Protein AF-A0A357IG93-F1 (afdb_monomer)

Structure (mmCIF, N/CA/C/O backbone):
data_AF-A0A357IG93-F1
#
_entry.id   AF-A0A357IG93-F1
#
loop_
_atom_site.group_PDB
_atom_site.id
_atom_site.type_symbol
_atom_site.label_atom_id
_atom_site.label_alt_id
_atom_site.label_comp_id
_atom_site.label_asym_id
_atom_site.label_entity_id
_atom_site.label_seq_id
_atom_site.pdbx_PDB_ins_code
_atom_site.Cartn_x
_atom_site.Cartn_y
_atom_site.Cartn_z
_atom_site.occupancy
_atom_site.B_iso_or_equiv
_atom_site.auth_seq_id
_atom_site.auth_comp_id
_atom_site.auth_asym_id
_atom_site.auth_atom_id
_atom_site.pdbx_PDB_model_num
ATOM 1 N N . SER A 1 1 ? -13.675 12.360 22.486 1.00 68.50 1 SER A N 1
ATOM 2 C CA . SER A 1 1 ? -12.934 11.932 21.284 1.00 68.50 1 SER A CA 1
ATOM 3 C C . SER A 1 1 ? -13.928 11.415 20.255 1.00 68.50 1 SER A C 1
ATOM 5 O O . SER A 1 1 ? -15.018 11.011 20.651 1.00 68.50 1 SER A O 1
ATOM 7 N N . LEU A 1 2 ? -13.562 11.413 18.967 1.00 77.88 2 LEU A N 1
ATOM 8 C 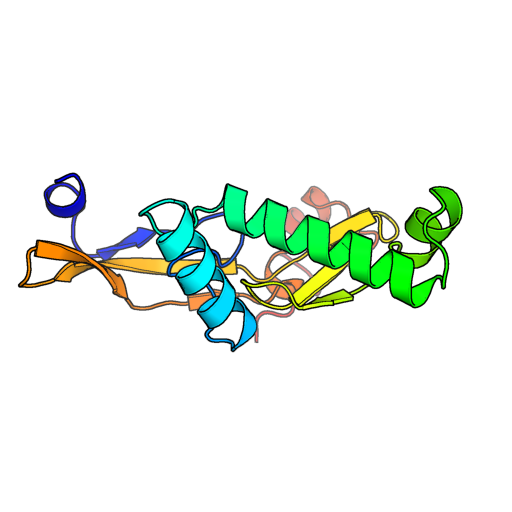CA . LEU A 1 2 ? -14.387 10.833 17.896 1.00 77.88 2 LEU A CA 1
ATOM 9 C C . LEU A 1 2 ? -14.677 9.340 18.136 1.00 77.88 2 LEU A C 1
ATOM 11 O O . LEU A 1 2 ? -15.774 8.883 17.858 1.00 77.88 2 LEU A O 1
ATOM 15 N N . ALA A 1 3 ? -13.739 8.607 18.745 1.00 82.44 3 ALA A N 1
ATOM 16 C CA . ALA A 1 3 ? -13.880 7.177 19.031 1.00 82.44 3 ALA A CA 1
ATOM 17 C C . ALA A 1 3 ? -15.155 6.821 19.821 1.00 82.44 3 ALA A C 1
ATOM 19 O O . ALA A 1 3 ? -15.775 5.806 19.544 1.00 82.44 3 ALA A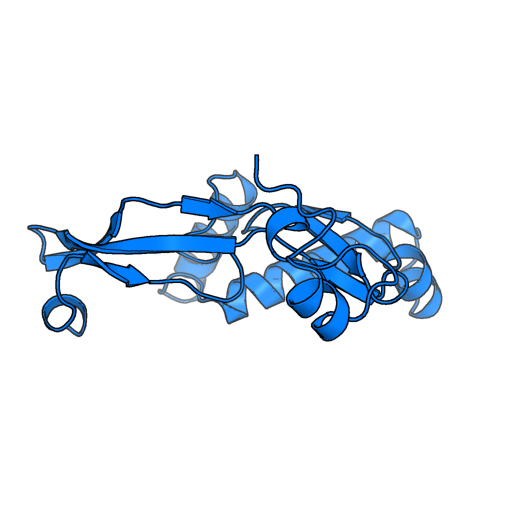 O 1
ATOM 20 N N . ARG A 1 4 ? -15.601 7.672 20.758 1.00 90.00 4 ARG A N 1
ATOM 21 C CA . ARG A 1 4 ? -16.833 7.426 21.540 1.00 90.00 4 ARG A CA 1
ATOM 22 C C . ARG A 1 4 ? -18.128 7.617 20.741 1.00 90.00 4 ARG A C 1
ATOM 24 O O . ARG A 1 4 ? -19.197 7.330 21.262 1.00 90.00 4 ARG A O 1
ATOM 31 N N . GLN A 1 5 ? -18.039 8.152 19.525 1.00 92.75 5 GLN A N 1
ATOM 32 C CA . GLN A 1 5 ? -19.180 8.405 18.641 1.00 92.75 5 GLN A CA 1
ATOM 33 C C . GLN A 1 5 ? -19.312 7.344 17.542 1.00 92.75 5 GLN A C 1
ATOM 35 O O . GLN A 1 5 ? -20.295 7.360 16.809 1.00 92.75 5 GLN A O 1
ATOM 40 N N . ILE A 1 6 ? -18.338 6.436 17.414 1.00 94.31 6 ILE A N 1
ATOM 41 C CA . ILE A 1 6 ? -18.366 5.354 16.428 1.00 94.31 6 ILE A CA 1
ATOM 42 C C . ILE A 1 6 ? -18.954 4.109 17.111 1.00 94.31 6 ILE A C 1
ATOM 44 O O . ILE A 1 6 ? -18.394 3.649 18.107 1.00 94.31 6 ILE A O 1
ATOM 48 N N . PRO A 1 7 ? -20.073 3.549 16.621 1.00 95.88 7 PRO A N 1
ATOM 49 C CA . PRO A 1 7 ? -20.623 2.312 17.166 1.00 95.88 7 PRO A CA 1
ATOM 50 C C . PRO A 1 7 ? -19.669 1.125 16.988 1.00 95.88 7 PRO A C 1
ATOM 52 O O . PRO A 1 7 ? -19.059 0.960 15.926 1.00 95.88 7 PRO A O 1
ATOM 55 N N . ASN A 1 8 ? -19.587 0.258 18.001 1.00 96.69 8 ASN A N 1
ATOM 56 C CA . ASN A 1 8 ? -18.906 -1.032 17.874 1.00 96.69 8 ASN A CA 1
ATOM 57 C C . ASN A 1 8 ? -19.513 -1.842 16.717 1.00 96.69 8 ASN A C 1
ATOM 59 O O . ASN A 1 8 ? -20.728 -1.841 16.528 1.00 96.69 8 ASN A O 1
ATOM 63 N N . GLY A 1 9 ? -18.666 -2.528 15.950 1.00 96.94 9 GLY A N 1
ATOM 64 C CA . GLY A 1 9 ? -19.072 -3.284 14.763 1.00 96.94 9 GLY A CA 1
ATOM 65 C C . GLY A 1 9 ? -19.117 -2.465 13.467 1.00 96.94 9 GLY A C 1
ATOM 66 O O . GLY A 1 9 ? -19.317 -3.044 12.403 1.00 96.94 9 GLY A O 1
ATOM 67 N N . THR A 1 10 ? -18.900 -1.143 13.514 1.00 97.31 10 THR A N 1
ATOM 68 C CA . THR A 1 10 ? -18.820 -0.313 12.296 1.00 97.31 10 THR A CA 1
ATOM 69 C C . THR A 1 10 ? -17.698 -0.815 11.389 1.00 97.31 10 THR A C 1
ATOM 71 O O . THR A 1 10 ? -16.550 -0.867 11.821 1.00 97.31 10 THR A O 1
ATOM 74 N N . VAL A 1 11 ? -18.005 -1.148 10.133 1.00 97.06 11 VAL A N 1
ATOM 75 C CA . VAL A 1 11 ? -16.991 -1.563 9.153 1.00 97.06 11 VAL A CA 1
ATOM 76 C C . VAL A 1 11 ? -16.148 -0.358 8.745 1.00 97.06 11 VAL A C 1
ATOM 78 O O . VAL A 1 11 ? -16.671 0.655 8.281 1.00 97.06 11 VAL A O 1
ATOM 81 N N . ILE A 1 12 ? -14.834 -0.479 8.903 1.00 94.12 12 ILE A N 1
ATOM 82 C CA . ILE A 1 12 ? -13.848 0.533 8.536 1.00 94.12 12 ILE A CA 1
ATOM 83 C C . ILE A 1 12 ? -12.855 -0.090 7.559 1.00 94.12 12 ILE A C 1
ATOM 85 O O . ILE A 1 12 ? -12.280 -1.150 7.802 1.00 94.12 12 ILE A O 1
ATOM 89 N N . GLY A 1 13 ? -12.631 0.614 6.456 1.00 91.81 13 GLY A N 1
ATOM 90 C CA . GLY A 1 13 ? -11.628 0.286 5.455 1.00 91.81 13 GLY A CA 1
ATOM 91 C C . GLY A 1 13 ? -11.209 1.535 4.691 1.00 91.81 13 GLY A C 1
ATOM 92 O O . GLY A 1 13 ? -11.775 2.618 4.868 1.00 91.81 13 GLY A O 1
ATOM 93 N N . ALA A 1 14 ? -10.203 1.385 3.840 1.00 84.88 14 ALA A N 1
ATOM 94 C CA . ALA A 1 14 ? -9.706 2.445 2.975 1.00 84.88 14 ALA A CA 1
ATOM 95 C C . ALA A 1 14 ? -9.146 1.856 1.675 1.00 84.88 14 ALA A C 1
ATOM 97 O O . ALA A 1 14 ? -9.084 0.641 1.482 1.00 84.88 14 ALA A O 1
ATOM 98 N N . ARG A 1 15 ? -8.701 2.733 0.768 1.00 86.06 15 ARG A N 1
ATOM 99 C CA . ARG A 1 15 ? -7.946 2.309 -0.412 1.00 86.06 15 ARG A CA 1
ATOM 100 C C . ARG A 1 15 ? -6.583 1.771 0.035 1.00 86.06 15 ARG A C 1
ATOM 102 O O . ARG A 1 15 ? -5.681 2.561 0.266 1.00 86.06 15 ARG A O 1
ATOM 109 N N . GLY A 1 16 ? -6.445 0.451 0.108 1.00 90.38 16 GLY A N 1
ATOM 110 C CA . GLY A 1 16 ? -5.223 -0.241 0.535 1.00 90.38 16 GLY A CA 1
ATOM 111 C C . GLY A 1 16 ? -5.147 -0.515 2.047 1.00 90.38 16 GLY A C 1
ATOM 112 O O . GLY A 1 16 ? -5.964 0.003 2.812 1.00 90.38 16 GLY A O 1
ATOM 113 N N . PRO A 1 17 ? -4.181 -1.327 2.509 1.00 94.50 17 PRO A N 1
ATOM 114 C CA . PRO A 1 17 ? -4.106 -1.829 3.871 1.00 94.50 17 PRO A CA 1
ATOM 115 C C . PRO A 1 17 ? -3.131 -0.941 4.645 1.00 94.50 17 PRO A C 1
ATOM 117 O O . PRO A 1 17 ? -1.984 -1.300 4.861 1.00 94.50 17 PRO A O 1
ATOM 120 N N . HIS A 1 18 ? -3.530 0.284 4.968 1.00 95.75 18 HIS A N 1
ATOM 121 C CA . HIS A 1 18 ? -2.624 1.280 5.552 1.00 95.75 18 HIS A CA 1
ATOM 122 C C . HIS A 1 18 ? -2.944 1.550 7.023 1.00 95.75 18 HIS A C 1
ATOM 124 O O . HIS A 1 18 ? -4.032 1.241 7.507 1.00 95.75 18 HIS A O 1
ATOM 130 N N . GLY A 1 19 ? -2.008 2.177 7.736 1.00 94.06 19 GLY A N 1
ATOM 131 C CA . GLY A 1 19 ? -2.211 2.516 9.144 1.00 94.06 19 GLY A CA 1
ATOM 132 C C . GLY A 1 19 ? -2.387 1.258 9.985 1.00 94.06 19 GLY A C 1
ATOM 133 O O . GLY A 1 19 ? -1.542 0.370 9.948 1.00 94.06 19 GLY A O 1
ATOM 134 N N . ASP A 1 20 ? -3.478 1.183 10.739 1.00 92.25 20 ASP A N 1
ATOM 135 C CA . ASP A 1 20 ? -3.778 0.036 11.608 1.00 92.25 20 ASP A CA 1
ATOM 136 C C . ASP A 1 20 ? -4.231 -1.210 10.830 1.00 92.25 20 ASP A C 1
ATOM 138 O O . ASP A 1 20 ? -4.298 -2.301 11.384 1.00 92.25 20 ASP A O 1
ATOM 142 N N . LEU A 1 21 ? -4.491 -1.067 9.526 1.00 95.38 21 LEU A N 1
ATOM 143 C CA . LEU A 1 21 ? -4.740 -2.182 8.615 1.00 95.38 21 LEU A CA 1
ATOM 144 C C . LEU A 1 21 ? -3.460 -2.683 7.928 1.00 95.38 21 LEU A C 1
ATOM 146 O O . LEU A 1 21 ? -3.512 -3.694 7.222 1.00 95.38 21 LEU A O 1
ATOM 150 N N . ALA A 1 22 ? -2.317 -2.015 8.110 1.00 95.50 22 ALA A N 1
ATOM 151 C CA . ALA A 1 22 ? -1.059 -2.455 7.516 1.00 95.50 22 ALA A CA 1
ATOM 152 C C . ALA A 1 22 ? -0.617 -3.814 8.070 1.00 95.50 22 ALA A C 1
ATOM 154 O O . ALA A 1 22 ? -0.789 -4.070 9.262 1.00 95.50 22 ALA A O 1
ATOM 155 N N . PRO A 1 23 ? -0.097 -4.721 7.222 1.00 93.38 23 PRO A N 1
ATOM 156 C CA . PRO A 1 23 ? 0.486 -5.962 7.709 1.00 93.38 23 PRO A CA 1
ATOM 157 C C . PRO A 1 23 ? 1.702 -5.665 8.595 1.00 93.38 23 PRO A C 1
ATOM 159 O O . PRO A 1 23 ? 2.421 -4.679 8.403 1.00 93.38 23 PRO A O 1
ATOM 162 N N . GLU A 1 24 ? 1.938 -6.536 9.569 1.00 93.50 24 GLU A N 1
ATOM 163 C CA . GLU A 1 24 ? 3.139 -6.477 10.396 1.00 93.50 24 GLU A CA 1
ATOM 164 C C . GLU A 1 24 ? 4.376 -6.758 9.541 1.00 93.50 24 GLU A C 1
ATOM 166 O O . GLU A 1 24 ? 4.455 -7.765 8.837 1.00 93.50 24 GLU A O 1
ATOM 171 N N . SER A 1 25 ? 5.357 -5.860 9.593 1.00 96.81 25 SER A N 1
ATOM 172 C CA . SER A 1 25 ? 6.644 -6.039 8.925 1.00 96.81 25 SER A CA 1
ATOM 173 C C . SER A 1 25 ? 7.712 -5.172 9.584 1.00 96.81 25 SER A C 1
ATOM 175 O O . SER A 1 25 ? 7.412 -4.159 10.220 1.00 96.81 25 SER A O 1
ATOM 177 N N . ALA A 1 26 ? 8.986 -5.534 9.411 1.00 97.75 26 ALA A N 1
ATOM 178 C CA . ALA A 1 26 ? 10.093 -4.717 9.908 1.00 97.75 26 ALA A CA 1
ATOM 179 C C . ALA A 1 26 ? 10.063 -3.293 9.319 1.00 97.75 26 ALA A C 1
ATOM 181 O O . ALA A 1 26 ? 10.329 -2.323 10.030 1.00 97.75 26 ALA A O 1
ATOM 182 N N . LEU A 1 27 ? 9.679 -3.163 8.043 1.00 97.44 27 LEU A N 1
ATOM 183 C CA . LEU A 1 27 ? 9.564 -1.877 7.359 1.00 97.44 27 LEU A CA 1
ATOM 184 C C . LEU A 1 27 ? 8.405 -1.035 7.908 1.00 97.44 27 LEU A C 1
ATOM 186 O O . LEU A 1 27 ? 8.584 0.162 8.128 1.00 97.44 27 LEU A O 1
ATOM 190 N N . ASN A 1 28 ? 7.249 -1.645 8.183 1.00 98.00 28 ASN A N 1
ATOM 191 C CA . ASN A 1 28 ? 6.114 -0.959 8.804 1.00 98.00 28 ASN A CA 1
ATOM 192 C C . ASN A 1 28 ? 6.461 -0.484 10.223 1.00 98.00 28 ASN A C 1
ATOM 194 O O . ASN A 1 28 ? 6.273 0.685 10.561 1.00 98.00 28 ASN A O 1
ATOM 198 N N . ASN A 1 29 ? 7.058 -1.367 11.028 1.00 98.06 29 ASN A N 1
ATOM 199 C CA . ASN A 1 29 ? 7.463 -1.067 12.401 1.00 98.06 29 ASN A CA 1
ATOM 200 C C . ASN A 1 29 ? 8.481 0.074 12.465 1.00 98.06 29 ASN A C 1
ATOM 202 O O . ASN A 1 29 ? 8.337 0.999 13.270 1.00 98.06 29 ASN A O 1
ATOM 206 N N . TRP A 1 30 ? 9.475 0.060 11.574 1.00 98.12 30 TRP A N 1
ATOM 207 C CA . TRP A 1 30 ? 10.398 1.179 11.420 1.00 98.12 30 TRP A CA 1
ATOM 208 C C . TRP A 1 30 ? 9.674 2.457 10.987 1.00 98.12 30 TRP A C 1
ATOM 210 O O . TRP A 1 30 ? 9.875 3.502 11.606 1.00 98.12 30 TRP A O 1
ATOM 220 N N . PHE A 1 31 ? 8.818 2.385 9.963 1.00 98.31 31 PHE A N 1
ATOM 221 C CA . PHE A 1 31 ? 8.152 3.557 9.399 1.00 98.31 31 PHE A CA 1
ATOM 222 C C . PHE A 1 31 ? 7.251 4.245 10.425 1.00 98.31 31 PHE A C 1
ATOM 224 O O . PHE A 1 31 ? 7.370 5.454 10.618 1.00 98.31 31 PHE A O 1
ATOM 231 N N . ARG A 1 32 ? 6.409 3.485 11.137 1.00 98.25 32 ARG A N 1
ATOM 232 C CA . ARG A 1 32 ? 5.534 4.009 12.196 1.00 98.25 32 ARG A CA 1
ATOM 233 C C . ARG A 1 32 ? 6.341 4.695 13.292 1.00 98.25 32 ARG A C 1
ATOM 235 O O . ARG A 1 32 ? 6.070 5.853 13.598 1.00 98.25 32 ARG A O 1
ATOM 242 N N . LYS A 1 33 ? 7.377 4.024 13.813 1.00 98.38 33 LYS A N 1
ATOM 243 C CA . LYS A 1 33 ? 8.240 4.566 14.872 1.00 98.38 33 LYS A CA 1
ATOM 244 C C . LYS A 1 33 ? 8.979 5.829 14.426 1.00 98.38 33 LYS A C 1
ATOM 246 O O . LYS A 1 33 ? 9.014 6.811 15.162 1.00 98.38 33 LYS A O 1
ATOM 251 N N . ALA A 1 34 ? 9.579 5.814 13.237 1.00 98.25 34 ALA A N 1
ATOM 252 C CA . ALA A 1 34 ? 10.330 6.950 12.709 1.00 98.25 34 ALA A CA 1
ATOM 253 C C . ALA A 1 34 ? 9.419 8.151 12.419 1.00 98.25 34 ALA A C 1
ATOM 255 O O . ALA A 1 34 ? 9.785 9.292 12.705 1.00 98.25 34 ALA A O 1
ATOM 256 N N . TYR A 1 35 ? 8.228 7.894 11.876 1.00 98.50 35 TYR A N 1
ATOM 257 C CA . TYR A 1 35 ? 7.241 8.926 11.592 1.00 98.50 35 TYR A CA 1
ATOM 258 C C . TYR A 1 35 ? 6.718 9.556 12.890 1.00 98.50 35 TYR A C 1
ATOM 260 O O . TYR A 1 35 ? 6.740 10.777 13.022 1.00 98.50 35 TYR A O 1
ATOM 268 N N . GLU A 1 36 ? 6.337 8.748 13.880 1.00 98.31 36 GLU A N 1
ATOM 269 C CA . GLU A 1 36 ? 5.859 9.245 15.174 1.00 98.31 36 GLU A CA 1
ATOM 270 C C . GLU A 1 36 ? 6.936 10.028 15.930 1.00 98.31 36 GLU A C 1
ATOM 272 O O . GLU A 1 36 ? 6.668 11.132 16.398 1.00 98.31 36 GLU A O 1
ATOM 277 N N . ALA A 1 37 ? 8.177 9.535 15.968 1.00 98.56 37 ALA A N 1
ATOM 278 C CA . ALA A 1 37 ? 9.284 10.255 16.599 1.00 98.56 37 ALA A CA 1
ATOM 279 C C . ALA A 1 37 ? 9.535 11.635 15.966 1.00 98.56 37 ALA A C 1
ATOM 281 O O . ALA A 1 37 ? 9.952 12.566 16.652 1.00 98.56 37 ALA A O 1
ATOM 282 N N . ARG A 1 38 ? 9.286 11.777 14.658 1.00 98.25 38 ARG A N 1
ATOM 283 C CA . ARG A 1 38 ? 9.496 13.030 13.924 1.00 98.25 38 ARG A CA 1
ATOM 284 C C . ARG A 1 38 ? 8.304 13.983 13.991 1.00 98.25 38 ARG A C 1
ATOM 286 O O . ARG A 1 38 ? 8.508 15.193 14.018 1.00 98.25 38 ARG A O 1
ATOM 293 N N . PHE A 1 39 ? 7.084 13.456 13.944 1.00 98.06 39 PHE A N 1
ATOM 294 C CA . PHE A 1 39 ? 5.867 14.245 13.727 1.00 98.06 39 PHE A CA 1
ATOM 295 C C . PHE A 1 39 ? 4.878 14.197 14.900 1.00 98.06 39 PHE A C 1
ATOM 297 O O . PHE A 1 39 ? 3.832 14.840 14.833 1.00 98.06 39 PHE A O 1
ATOM 304 N N . GLY A 1 40 ? 5.170 13.435 15.957 1.00 97.94 40 GLY A N 1
ATOM 305 C CA . GLY A 1 40 ? 4.334 13.311 17.156 1.00 97.94 40 GLY A CA 1
ATOM 306 C C . GLY A 1 40 ? 2.990 12.609 16.934 1.00 97.94 40 GLY A C 1
ATOM 307 O O . GLY A 1 40 ? 2.117 12.676 17.794 1.00 97.94 40 GLY A O 1
ATOM 308 N N . THR A 1 41 ? 2.789 11.982 15.773 1.00 96.31 41 THR A N 1
ATOM 309 C CA . THR A 1 41 ? 1.553 11.283 15.393 1.00 96.31 41 THR A CA 1
ATOM 310 C C . THR A 1 41 ? 1.878 10.063 14.541 1.00 96.31 41 THR A C 1
ATOM 312 O O . THR A 1 41 ? 2.924 10.017 13.898 1.00 96.31 41 THR A O 1
ATOM 315 N N . LEU A 1 42 ? 0.980 9.079 14.500 1.00 95.81 42 LEU A N 1
ATOM 316 C CA . LEU A 1 42 ? 1.120 7.927 13.609 1.00 95.81 42 LEU A CA 1
ATOM 317 C C . LEU A 1 42 ? 0.916 8.325 12.133 1.00 95.81 42 LEU A C 1
ATOM 319 O O . LEU A 1 42 ? 0.144 9.244 11.839 1.00 95.81 42 LEU A O 1
ATOM 323 N N . PRO A 1 43 ? 1.570 7.632 11.181 1.00 96.75 43 PRO A N 1
ATOM 324 C CA . PRO A 1 43 ? 1.394 7.909 9.761 1.00 96.75 43 PRO A CA 1
ATOM 325 C C . PRO A 1 43 ? -0.043 7.630 9.310 1.00 96.75 43 PRO A C 1
ATOM 327 O O . PRO A 1 43 ? -0.643 6.614 9.658 1.00 96.75 43 PRO A O 1
ATOM 330 N N . THR A 1 44 ? -0.576 8.522 8.478 1.00 93.81 44 THR A N 1
ATOM 331 C CA . THR A 1 44 ? -1.911 8.391 7.878 1.00 93.81 44 THR A CA 1
ATOM 332 C C . THR A 1 44 ? -1.823 7.772 6.483 1.00 93.81 44 THR A C 1
ATOM 334 O O . THR A 1 44 ? -0.731 7.614 5.935 1.00 93.81 44 THR A O 1
ATOM 337 N N . TYR A 1 45 ? -2.968 7.443 5.876 1.00 93.75 45 TYR A N 1
ATOM 338 C CA . TYR A 1 45 ? -3.043 6.891 4.516 1.00 93.75 45 TYR A CA 1
ATOM 339 C C . TYR A 1 45 ? -2.124 7.606 3.494 1.00 93.75 45 TYR A C 1
ATOM 341 O O . TYR A 1 45 ? -1.304 6.927 2.869 1.00 93.75 45 TYR A O 1
ATOM 349 N N . PRO A 1 46 ? -2.155 8.950 3.350 1.00 95.56 46 PRO A N 1
ATOM 350 C CA . PRO A 1 46 ? -1.257 9.651 2.429 1.00 95.56 46 PRO A CA 1
ATOM 351 C C . PRO A 1 46 ? 0.230 9.453 2.746 1.00 95.56 46 PRO A C 1
ATOM 353 O O . PRO A 1 46 ? 1.039 9.327 1.827 1.00 95.56 46 PRO A O 1
ATOM 356 N N . SER A 1 47 ? 0.600 9.374 4.027 1.00 97.31 47 SER A N 1
ATOM 357 C CA . SER A 1 47 ? 1.985 9.150 4.451 1.00 97.31 47 SER A CA 1
ATOM 358 C C . SER A 1 47 ? 2.498 7.779 3.998 1.00 97.31 47 SER A C 1
ATOM 360 O O . SER A 1 47 ? 3.613 7.695 3.485 1.00 97.31 47 SER A O 1
ATOM 362 N N . TYR A 1 48 ? 1.681 6.722 4.106 1.00 97.56 48 TYR A N 1
ATOM 363 C CA . TYR A 1 48 ? 2.024 5.399 3.559 1.00 97.56 48 TYR A CA 1
ATOM 364 C C . TYR A 1 48 ? 2.180 5.441 2.035 1.00 97.56 48 TYR A C 1
ATOM 366 O O . TYR A 1 48 ? 3.172 4.934 1.509 1.00 97.56 48 TYR A O 1
ATOM 374 N N . LYS A 1 49 ? 1.253 6.101 1.322 1.00 96.25 49 LYS A N 1
ATOM 375 C CA . LYS A 1 49 ? 1.322 6.237 -0.143 1.00 96.25 49 LYS A CA 1
ATOM 376 C C . LYS A 1 49 ? 2.582 6.968 -0.605 1.00 96.25 49 LYS A C 1
ATOM 378 O O . LYS A 1 49 ? 3.187 6.561 -1.593 1.00 96.25 49 LYS A O 1
ATOM 383 N N . MET A 1 50 ? 3.001 8.012 0.104 1.00 97.62 50 MET A N 1
ATOM 384 C CA . MET A 1 50 ? 4.243 8.712 -0.221 1.00 97.62 50 MET A CA 1
ATOM 385 C C . MET A 1 50 ? 5.475 7.863 0.087 1.00 97.62 50 MET A C 1
ATOM 387 O O . MET A 1 50 ? 6.378 7.790 -0.743 1.00 97.62 50 MET A O 1
ATOM 391 N N . ALA A 1 51 ? 5.499 7.176 1.231 1.00 97.69 51 ALA A N 1
ATOM 392 C CA . ALA A 1 51 ? 6.602 6.288 1.584 1.00 97.69 51 ALA A CA 1
ATOM 393 C C . ALA A 1 51 ? 6.782 5.169 0.546 1.00 97.69 51 ALA A C 1
ATOM 395 O O . ALA A 1 51 ? 7.885 4.981 0.037 1.00 97.69 51 ALA A O 1
ATOM 396 N N . GLN A 1 52 ? 5.703 4.480 0.156 1.00 97.25 52 GLN A N 1
ATOM 397 C CA . GLN A 1 52 ? 5.794 3.430 -0.862 1.00 97.25 52 GLN A CA 1
ATOM 398 C C . GLN A 1 52 ? 6.156 3.985 -2.250 1.00 97.25 52 GLN A C 1
ATOM 400 O O . GLN A 1 52 ? 6.855 3.306 -2.992 1.00 97.25 52 GLN A O 1
ATOM 405 N N . ALA A 1 53 ? 5.729 5.203 -2.610 1.00 97.62 53 ALA A N 1
ATOM 406 C CA . ALA A 1 53 ? 6.099 5.820 -3.886 1.00 97.62 53 ALA A CA 1
ATOM 407 C C . ALA A 1 53 ? 7.598 6.149 -3.952 1.00 97.62 53 ALA A C 1
ATOM 409 O O . ALA A 1 53 ? 8.250 5.850 -4.950 1.00 97.62 53 ALA A O 1
ATOM 410 N N . LEU A 1 54 ? 8.159 6.711 -2.875 1.00 98.25 54 LEU A N 1
ATOM 411 C CA . LEU A 1 54 ? 9.595 6.991 -2.778 1.00 98.25 54 LEU A CA 1
ATOM 412 C C . LEU A 1 54 ? 10.425 5.705 -2.842 1.00 98.25 54 LEU A C 1
ATOM 414 O O . LEU A 1 54 ? 11.430 5.665 -3.552 1.00 98.25 54 LEU A O 1
ATOM 418 N N . LEU A 1 55 ? 9.982 4.650 -2.150 1.00 98.31 55 LEU A N 1
ATOM 419 C CA . LEU A 1 55 ? 10.611 3.332 -2.237 1.00 98.31 55 LEU A CA 1
ATOM 420 C C . LEU A 1 55 ? 10.547 2.776 -3.663 1.00 98.31 55 LEU A C 1
ATOM 422 O O . LEU A 1 55 ? 11.570 2.335 -4.166 1.00 98.31 55 LEU A O 1
ATOM 426 N N . GLY A 1 56 ? 9.411 2.890 -4.354 1.00 98.31 56 GLY A N 1
ATOM 427 C CA . GLY A 1 56 ? 9.277 2.430 -5.739 1.00 98.31 56 GLY A CA 1
ATOM 428 C C . GLY A 1 56 ? 10.227 3.140 -6.706 1.00 98.31 56 GLY A C 1
ATOM 429 O O . GLY A 1 56 ? 10.898 2.488 -7.504 1.00 98.31 56 GLY A O 1
ATOM 430 N N . VAL A 1 57 ? 10.355 4.468 -6.598 1.00 98.19 57 VAL A N 1
ATOM 431 C CA . VAL A 1 57 ? 11.316 5.244 -7.406 1.00 98.19 57 VAL A CA 1
ATOM 432 C C . VAL A 1 57 ? 12.755 4.830 -7.094 1.00 98.19 57 VAL A C 1
ATOM 434 O O . VAL A 1 57 ? 13.551 4.654 -8.017 1.00 98.19 57 VAL A O 1
ATOM 437 N N . LYS A 1 58 ? 13.091 4.627 -5.814 1.00 98.25 58 LYS A N 1
ATOM 438 C CA . L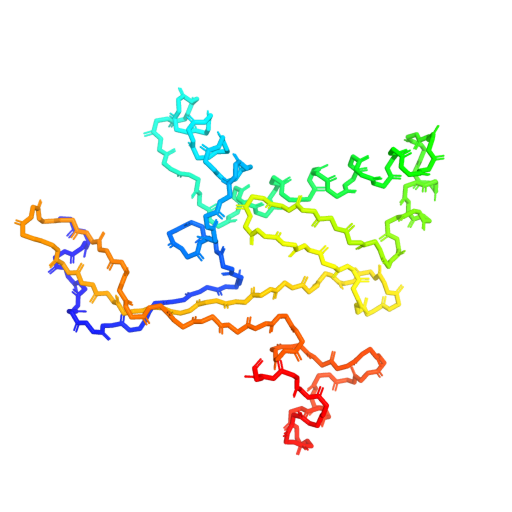YS A 1 58 ? 14.418 4.152 -5.400 1.00 98.25 58 LYS A CA 1
ATOM 439 C C . LYS A 1 58 ? 14.714 2.760 -5.955 1.00 98.25 58 LYS A C 1
ATOM 441 O O . LYS A 1 58 ? 15.767 2.575 -6.554 1.00 98.25 58 LYS A O 1
ATOM 446 N N . THR A 1 59 ? 13.792 1.810 -5.813 1.00 98.56 59 THR A N 1
ATOM 447 C CA . THR A 1 59 ? 13.948 0.445 -6.333 1.00 98.56 59 THR A CA 1
ATOM 448 C C . THR A 1 59 ? 14.093 0.442 -7.855 1.00 98.56 59 THR A C 1
ATOM 450 O O . THR A 1 59 ? 14.914 -0.303 -8.386 1.00 98.56 59 THR A O 1
ATOM 453 N N . ALA A 1 60 ? 13.358 1.301 -8.567 1.00 98.62 60 ALA A N 1
ATOM 454 C CA . ALA A 1 60 ? 13.509 1.459 -10.012 1.00 98.62 60 ALA A CA 1
ATOM 455 C C . ALA A 1 60 ? 14.886 2.026 -10.392 1.00 98.62 60 ALA A C 1
ATOM 457 O O . ALA A 1 60 ? 15.533 1.485 -11.285 1.00 98.62 60 ALA A O 1
ATOM 458 N N . ALA A 1 61 ? 15.361 3.065 -9.699 1.00 98.56 61 ALA A N 1
ATOM 459 C CA . ALA A 1 61 ? 16.688 3.637 -9.931 1.00 98.56 61 ALA A CA 1
ATOM 460 C C . ALA A 1 61 ? 17.814 2.628 -9.640 1.00 98.56 61 ALA A C 1
ATOM 462 O O . ALA A 1 61 ? 18.757 2.515 -10.423 1.00 98.56 61 ALA A O 1
ATOM 463 N N . ASP A 1 62 ? 17.687 1.848 -8.561 1.00 98.50 62 ASP A N 1
ATOM 464 C CA . ASP A 1 62 ? 18.636 0.785 -8.212 1.00 98.50 62 ASP A CA 1
ATOM 465 C C . ASP A 1 62 ? 18.676 -0.300 -9.286 1.00 98.50 62 ASP A C 1
ATOM 467 O O . ASP A 1 62 ? 19.751 -0.687 -9.741 1.00 98.50 62 ASP A O 1
ATOM 471 N N . LYS A 1 63 ? 17.501 -0.753 -9.737 1.00 98.38 63 LYS A N 1
ATOM 472 C CA . LYS A 1 63 ? 17.373 -1.737 -10.816 1.00 98.38 63 LYS A CA 1
ATOM 473 C C . LYS A 1 63 ? 17.954 -1.222 -12.133 1.00 98.38 63 LYS A C 1
ATOM 475 O O . LYS A 1 63 ? 18.536 -1.997 -12.884 1.00 98.38 63 LYS A O 1
ATOM 480 N N . ALA A 1 64 ? 17.783 0.065 -12.421 1.00 98.25 64 ALA A N 1
ATOM 481 C CA . ALA A 1 64 ? 18.309 0.694 -13.624 1.00 98.25 64 ALA A CA 1
ATOM 482 C C . ALA A 1 64 ? 19.825 0.956 -13.566 1.00 98.25 64 ALA A C 1
ATOM 484 O O . ALA A 1 64 ? 20.441 1.171 -14.608 1.00 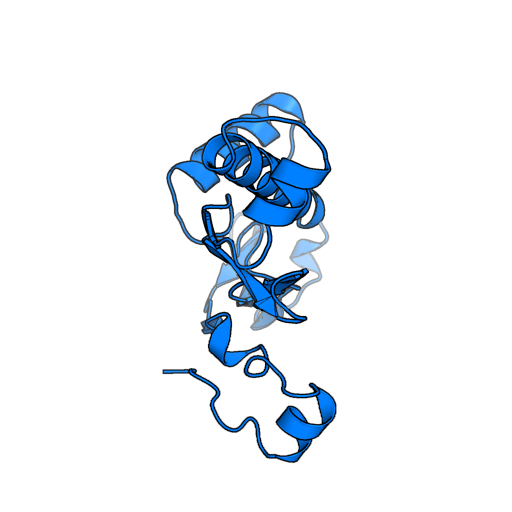98.25 64 ALA A O 1
ATOM 485 N N . GLY A 1 65 ? 20.418 1.006 -12.366 1.00 98.31 65 GLY A N 1
ATOM 486 C CA . GLY A 1 65 ? 21.791 1.476 -12.162 1.00 98.31 65 GLY A CA 1
ATOM 487 C C . GLY A 1 65 ? 21.989 2.961 -12.503 1.00 98.31 65 GLY A C 1
ATOM 488 O O . GLY A 1 65 ? 23.122 3.412 -12.654 1.00 98.31 65 GLY A O 1
ATOM 489 N N . ALA A 1 66 ? 20.899 3.720 -12.654 1.00 97.19 66 ALA A N 1
ATOM 490 C CA . ALA A 1 66 ? 20.904 5.117 -13.068 1.00 97.19 66 ALA A CA 1
ATOM 491 C C . ALA A 1 66 ? 19.673 5.855 -12.527 1.00 97.19 66 ALA A C 1
ATOM 493 O O . ALA A 1 66 ? 18.591 5.287 -12.395 1.00 97.19 66 ALA A O 1
ATOM 494 N N . ALA A 1 67 ? 19.832 7.153 -12.267 1.00 96.81 67 ALA A N 1
ATOM 495 C CA . ALA A 1 67 ? 18.765 8.024 -11.767 1.00 96.81 67 ALA A CA 1
ATOM 496 C C . ALA A 1 67 ? 18.204 8.977 -12.844 1.00 96.81 67 ALA A C 1
ATOM 498 O O . ALA A 1 67 ? 17.616 10.007 -12.518 1.00 96.81 67 ALA A O 1
ATOM 499 N N . THR A 1 68 ? 18.407 8.672 -14.130 1.00 98.19 68 TH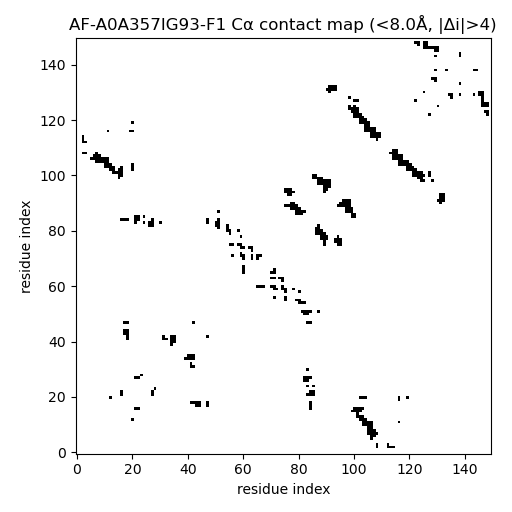R A N 1
ATOM 500 C CA . THR A 1 68 ? 17.800 9.448 -15.220 1.00 98.19 68 THR A CA 1
ATOM 501 C C . THR A 1 68 ? 16.323 9.088 -15.367 1.00 98.19 68 THR A C 1
ATOM 503 O O . THR A 1 68 ? 15.912 7.961 -15.088 1.00 98.19 68 THR A O 1
ATOM 506 N N . GLN A 1 69 ? 15.517 10.048 -15.824 1.00 97.81 69 GLN A N 1
ATOM 507 C CA . GLN A 1 69 ? 14.070 9.872 -15.954 1.00 97.81 69 GLN A CA 1
ATOM 508 C C . GLN A 1 69 ? 13.704 8.647 -16.808 1.00 97.81 69 GLN A C 1
ATOM 510 O O . GLN A 1 69 ? 12.925 7.813 -16.357 1.00 97.81 69 GLN A O 1
ATOM 515 N N . ASP A 1 70 ? 14.297 8.498 -17.994 1.00 98.06 70 ASP A N 1
ATOM 516 C CA . ASP A 1 70 ? 13.984 7.385 -18.902 1.00 98.06 70 ASP A CA 1
ATOM 517 C C . ASP A 1 70 ? 14.378 6.023 -18.320 1.00 98.06 70 ASP A C 1
ATOM 519 O O . ASP A 1 70 ? 13.633 5.050 -18.450 1.00 98.06 70 ASP A O 1
ATOM 523 N N . ALA A 1 71 ? 15.516 5.959 -17.621 1.00 98.25 71 ALA A N 1
ATOM 524 C CA . ALA A 1 71 ? 15.974 4.736 -16.974 1.00 98.25 71 ALA A CA 1
ATOM 525 C C . ALA A 1 71 ? 15.020 4.317 -15.843 1.00 98.25 71 ALA A C 1
ATOM 527 O O . ALA A 1 71 ? 14.635 3.149 -15.756 1.00 98.25 71 ALA A O 1
ATOM 528 N N . ILE A 1 72 ? 14.563 5.279 -15.033 1.00 98.31 72 ILE A N 1
ATOM 529 C CA . ILE A 1 72 ? 13.575 5.043 -13.972 1.00 98.31 72 ILE A CA 1
ATOM 530 C C . ILE A 1 72 ? 12.227 4.620 -14.566 1.00 98.31 72 ILE A C 1
ATOM 532 O O . ILE A 1 72 ? 11.652 3.640 -14.097 1.00 98.31 72 ILE A O 1
ATOM 536 N N . ILE A 1 73 ? 11.724 5.310 -15.597 1.00 97.69 73 ILE A N 1
ATOM 537 C CA . ILE A 1 73 ? 10.452 4.964 -16.259 1.00 97.69 73 ILE A CA 1
ATOM 538 C C . ILE A 1 73 ? 10.503 3.528 -16.784 1.00 97.69 73 ILE A C 1
ATOM 540 O O . ILE A 1 73 ? 9.581 2.748 -16.532 1.00 97.69 73 ILE A O 1
ATOM 544 N N . GLY A 1 74 ? 11.585 3.170 -17.480 1.00 98.25 74 GLY A N 1
ATOM 545 C CA . GLY A 1 74 ? 11.777 1.827 -18.017 1.00 98.25 74 GLY A CA 1
ATOM 546 C C . GLY A 1 74 ? 11.832 0.761 -16.924 1.00 98.25 74 GLY A C 1
ATOM 547 O O . GLY A 1 74 ? 11.182 -0.275 -17.046 1.00 98.25 74 GLY A O 1
ATOM 548 N N . ALA A 1 75 ? 12.559 1.020 -15.834 1.00 98.50 75 ALA A N 1
ATOM 549 C CA . ALA A 1 75 ? 12.720 0.062 -14.743 1.00 98.50 75 ALA A CA 1
ATOM 550 C C . ALA A 1 75 ? 11.479 -0.084 -13.849 1.00 98.50 75 ALA A C 1
ATOM 552 O O . ALA A 1 75 ? 11.256 -1.175 -13.317 1.00 98.50 75 ALA A O 1
ATOM 553 N N . LEU A 1 76 ? 10.690 0.986 -13.687 1.00 98.31 76 LEU A N 1
ATOM 554 C CA . LEU A 1 76 ? 9.467 1.012 -12.879 1.00 98.31 76 LEU A CA 1
ATOM 555 C C . LEU A 1 76 ? 8.304 0.273 -13.555 1.00 98.31 76 LEU A C 1
ATOM 557 O O . LEU A 1 76 ? 7.415 -0.237 -12.871 1.00 98.31 76 LEU A O 1
ATOM 561 N N . LYS A 1 77 ? 8.308 0.190 -14.889 1.00 98.31 77 LYS A N 1
ATOM 562 C CA . LYS A 1 77 ? 7.281 -0.519 -15.651 1.00 98.31 77 LYS A CA 1
ATOM 563 C C . LYS A 1 77 ? 7.236 -1.999 -15.252 1.00 98.31 77 LYS A C 1
ATOM 565 O O . LYS A 1 77 ? 8.207 -2.727 -15.448 1.00 98.31 77 LYS A O 1
ATOM 570 N N . GLY A 1 78 ? 6.107 -2.454 -14.708 1.00 98.12 78 GLY A N 1
ATOM 571 C CA . GLY A 1 78 ? 5.956 -3.848 -14.264 1.00 98.12 78 GLY A CA 1
ATOM 572 C C . GLY A 1 78 ? 6.719 -4.199 -12.981 1.00 98.12 78 GLY A C 1
ATOM 573 O O . GLY A 1 78 ? 6.825 -5.374 -12.644 1.00 98.12 78 GLY A O 1
ATOM 574 N N . LEU A 1 79 ? 7.303 -3.215 -12.290 1.00 98.56 79 LEU A N 1
ATOM 575 C CA . LEU A 1 79 ? 8.088 -3.446 -11.080 1.00 98.56 79 LEU A CA 1
ATOM 576 C C . LEU A 1 79 ? 7.185 -3.786 -9.889 1.00 98.56 79 LEU A C 1
ATOM 578 O O . LEU A 1 79 ? 6.140 -3.158 -9.706 1.00 98.56 79 LEU A O 1
ATOM 582 N N . SER A 1 80 ? 7.651 -4.706 -9.046 1.00 98.56 80 SER A N 1
ATOM 583 C CA . SER A 1 80 ? 7.122 -4.919 -7.697 1.00 98.56 80 SER A CA 1
ATOM 584 C C . SER A 1 80 ? 8.176 -4.557 -6.651 1.00 98.56 80 SER A C 1
ATOM 586 O O . SER A 1 80 ? 9.376 -4.715 -6.897 1.00 98.56 80 SER A O 1
ATOM 588 N N . TRP A 1 81 ? 7.738 -4.049 -5.502 1.00 98.44 81 TRP A N 1
ATOM 589 C CA . TRP A 1 81 ? 8.606 -3.723 -4.369 1.00 98.44 81 TRP A CA 1
ATOM 590 C C . TRP A 1 81 ? 7.847 -3.772 -3.044 1.00 98.44 81 TRP A C 1
ATOM 592 O O . TRP A 1 81 ? 6.631 -3.586 -2.995 1.00 98.44 81 TRP A O 1
ATOM 602 N N . GLU A 1 82 ? 8.591 -3.952 -1.956 1.00 97.62 82 GLU A N 1
ATOM 603 C CA . GLU A 1 82 ? 8.047 -3.905 -0.601 1.00 97.62 82 GLU A CA 1
ATOM 604 C C . GLU A 1 82 ? 7.835 -2.463 -0.127 1.00 97.62 82 GLU A C 1
ATOM 606 O O . GLU A 1 82 ? 8.745 -1.627 -0.157 1.00 97.62 82 GLU A O 1
ATOM 611 N N . GLY A 1 83 ? 6.620 -2.172 0.337 1.00 97.25 83 GLY A N 1
ATOM 612 C CA . GLY A 1 83 ? 6.263 -0.927 1.009 1.00 97.25 83 GLY A CA 1
ATOM 613 C C . GLY A 1 83 ? 5.972 -1.135 2.500 1.00 97.25 83 GLY A C 1
ATOM 614 O O . GLY A 1 83 ? 5.797 -2.261 2.966 1.00 97.25 83 GLY A O 1
ATOM 615 N N . PRO A 1 84 ? 5.842 -0.050 3.286 1.00 97.50 84 PRO A N 1
ATOM 616 C CA . PRO A 1 84 ? 5.469 -0.148 4.700 1.00 97.50 84 PRO A CA 1
ATOM 617 C C . PRO A 1 84 ? 4.061 -0.724 4.924 1.00 97.50 84 PRO A C 1
ATOM 619 O O . PRO A 1 84 ? 3.709 -1.035 6.052 1.00 97.50 84 PRO A O 1
ATOM 622 N N . SER A 1 85 ? 3.253 -0.872 3.874 1.00 96.62 85 SER A N 1
ATOM 623 C CA . SER A 1 85 ? 1.942 -1.526 3.913 1.00 96.62 85 SER A CA 1
ATOM 624 C C . SER A 1 85 ? 1.891 -2.812 3.078 1.00 96.62 85 SER A C 1
ATOM 626 O O . SER A 1 85 ? 0.831 -3.155 2.562 1.00 96.62 85 SER A O 1
ATOM 628 N N . GLY A 1 86 ? 3.026 -3.498 2.921 1.00 96.25 86 GLY A N 1
ATOM 629 C CA . GLY A 1 86 ? 3.163 -4.703 2.097 1.00 96.25 86 GLY A CA 1
ATOM 630 C C . GLY A 1 86 ? 3.555 -4.405 0.650 1.00 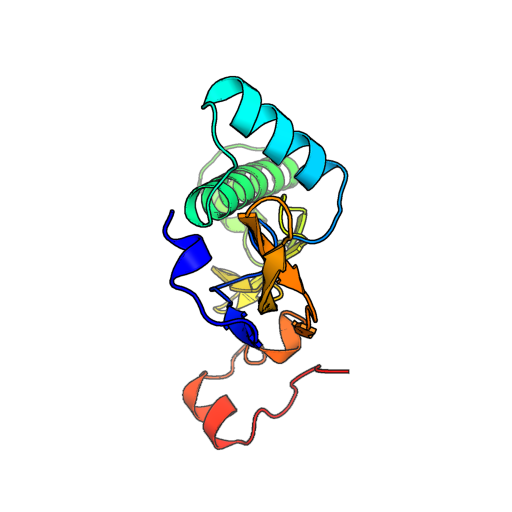96.25 86 GLY A C 1
ATOM 631 O O . GLY A 1 86 ? 3.807 -3.247 0.287 1.00 96.25 86 GLY A O 1
ATOM 632 N N . GLU A 1 87 ? 3.596 -5.457 -0.167 1.00 97.44 87 GLU A N 1
ATOM 633 C CA . GLU A 1 87 ? 4.018 -5.391 -1.566 1.00 97.44 87 GLU A CA 1
ATOM 634 C C . GLU A 1 87 ? 3.149 -4.418 -2.383 1.00 97.44 87 GLU A C 1
ATOM 636 O O . GLU A 1 87 ? 1.936 -4.282 -2.193 1.00 97.44 87 GLU A O 1
ATOM 641 N N . VAL A 1 88 ? 3.795 -3.710 -3.304 1.00 98.06 88 VAL A N 1
ATOM 642 C CA . VAL A 1 88 ? 3.169 -2.915 -4.357 1.00 98.06 88 VAL A CA 1
ATOM 643 C C . VAL A 1 88 ? 3.632 -3.485 -5.688 1.00 98.06 88 VAL A C 1
ATOM 645 O O . VAL A 1 88 ? 4.834 -3.644 -5.885 1.00 98.06 88 VAL A O 1
ATOM 648 N N . SER A 1 89 ? 2.707 -3.732 -6.617 1.00 98.00 89 SER A N 1
ATOM 649 C CA . SER A 1 89 ? 3.045 -4.213 -7.960 1.00 98.00 89 SER A CA 1
ATOM 650 C C . SER A 1 89 ? 2.457 -3.315 -9.038 1.00 98.00 89 SER A C 1
ATOM 652 O O . SER A 1 89 ? 1.253 -3.062 -9.061 1.00 98.00 89 SER A O 1
ATOM 654 N N . MET A 1 90 ? 3.286 -2.833 -9.962 1.00 98.19 90 MET A N 1
ATOM 655 C CA . MET A 1 90 ? 2.852 -2.082 -11.143 1.00 98.19 90 MET A CA 1
ATOM 656 C C . MET A 1 90 ? 2.300 -3.049 -12.191 1.00 98.19 90 MET A C 1
ATOM 658 O O . MET A 1 90 ? 2.924 -3.275 -13.219 1.00 98.19 90 MET A O 1
ATOM 662 N N . ALA A 1 91 ? 1.152 -3.664 -11.918 1.00 96.94 91 ALA A N 1
ATOM 663 C CA . ALA A 1 91 ? 0.625 -4.771 -12.719 1.00 96.94 91 ALA A CA 1
ATOM 664 C C . ALA A 1 91 ? -0.331 -4.334 -13.842 1.00 96.94 91 ALA A C 1
ATOM 666 O O . ALA A 1 91 ? -0.508 -5.048 -14.829 1.00 96.94 91 ALA A O 1
ATOM 667 N N . LEU A 1 92 ? -0.967 -3.166 -13.712 1.00 95.88 92 LEU A N 1
ATOM 668 C CA . LEU A 1 92 ? -2.023 -2.720 -14.626 1.00 95.88 92 LEU A CA 1
ATOM 669 C C . LEU A 1 92 ? -1.567 -1.572 -15.524 1.00 95.88 92 LEU A C 1
ATOM 671 O O . LEU A 1 92 ? -0.493 -0.999 -15.340 1.00 95.88 92 LEU A O 1
ATOM 675 N N . ALA A 1 93 ? -2.393 -1.241 -16.521 1.00 95.12 93 ALA A N 1
ATOM 676 C CA . ALA A 1 93 ? -2.140 -0.164 -17.479 1.00 95.12 93 ALA A CA 1
ATOM 677 C C . ALA A 1 93 ? -0.741 -0.254 -18.123 1.00 95.12 93 ALA A C 1
ATOM 679 O O . ALA A 1 93 ? 0.035 0.696 -18.075 1.00 95.12 93 ALA A O 1
ATOM 680 N N . ASN A 1 94 ? -0.400 -1.421 -18.692 1.00 95.31 94 ASN A N 1
ATOM 681 C CA . ASN A 1 94 ? 0.925 -1.696 -19.271 1.00 95.31 94 ASN A CA 1
ATOM 682 C C . ASN A 1 94 ? 2.065 -1.484 -18.258 1.00 95.31 94 ASN A C 1
ATOM 684 O O . ASN A 1 94 ? 3.126 -0.980 -18.600 1.00 95.31 94 ASN A O 1
ATOM 688 N N . GLY A 1 95 ? 1.830 -1.826 -16.996 1.00 96.50 95 GLY A N 1
ATOM 689 C CA . GLY A 1 95 ? 2.808 -1.676 -15.931 1.00 96.50 95 GLY A CA 1
ATOM 690 C C . GLY A 1 95 ? 2.969 -0.257 -15.387 1.00 96.50 95 GLY A C 1
ATOM 691 O O . GLY A 1 95 ? 4.025 0.062 -14.850 1.00 96.50 95 GLY A O 1
ATOM 692 N N . HIS A 1 96 ? 1.948 0.594 -15.528 1.00 96.19 96 HIS A N 1
ATOM 693 C CA . HIS A 1 96 ? 1.936 1.977 -15.032 1.00 96.19 96 HIS A CA 1
ATOM 694 C C . HIS A 1 96 ? 0.890 2.240 -13.940 1.00 96.19 96 HIS A C 1
ATOM 696 O O . HIS A 1 96 ? 0.823 3.347 -13.408 1.00 96.19 96 HIS A O 1
ATOM 702 N N . GLN A 1 97 ? 0.095 1.236 -13.570 1.00 96.00 97 GLN A N 1
ATOM 703 C CA . GLN A 1 97 ? -0.869 1.325 -12.480 1.00 96.00 97 GLN A CA 1
ATOM 704 C C . GLN A 1 97 ? -0.548 0.278 -11.413 1.00 96.00 97 GLN A C 1
ATOM 706 O O . GLN A 1 97 ? -0.573 -0.927 -11.672 1.00 96.00 97 GLN A O 1
ATOM 711 N N . ALA A 1 98 ? -0.279 0.767 -10.202 1.00 96.62 98 ALA A N 1
ATOM 712 C CA . ALA A 1 98 ? -0.040 -0.066 -9.036 1.00 96.62 98 ALA A CA 1
ATOM 713 C C . ALA A 1 98 ? -1.325 -0.762 -8.567 1.00 96.62 98 ALA A C 1
ATOM 715 O O . ALA A 1 98 ? -2.380 -0.122 -8.462 1.00 96.62 98 ALA A O 1
ATOM 716 N N . ILE A 1 99 ? -1.189 -2.032 -8.207 1.00 96.62 99 ILE A N 1
ATOM 717 C CA . ILE A 1 99 ? -2.130 -2.800 -7.397 1.00 96.62 99 ILE A CA 1
ATOM 718 C C . ILE A 1 99 ? -1.487 -3.098 -6.042 1.00 96.62 99 ILE A C 1
ATOM 720 O O . ILE A 1 99 ? -0.261 -3.109 -5.903 1.00 96.62 99 ILE A O 1
ATOM 724 N N . GLN A 1 100 ? -2.331 -3.283 -5.038 1.00 96.00 100 GLN A N 1
ATOM 725 C CA . GLN A 1 100 ? -1.950 -3.636 -3.677 1.00 96.00 100 GLN A CA 1
ATOM 726 C C . GLN A 1 100 ? -3.155 -4.301 -3.013 1.00 96.00 100 GLN A C 1
ATOM 728 O O . GLN A 1 100 ? -4.295 -4.065 -3.430 1.00 96.00 100 GLN A O 1
ATOM 733 N N . ASP A 1 101 ? -2.892 -5.109 -1.993 1.00 95.75 101 ASP A N 1
ATOM 734 C CA . ASP A 1 101 ? -3.918 -5.683 -1.130 1.00 95.75 101 ASP A CA 1
ATOM 735 C C . ASP A 1 101 ? -4.831 -4.598 -0.543 1.00 95.75 101 ASP A C 1
ATOM 737 O O . ASP A 1 101 ? -4.492 -3.414 -0.488 1.00 95.75 101 ASP A O 1
ATOM 741 N N . THR A 1 102 ? -5.996 -4.995 -0.052 1.00 95.56 102 THR A N 1
ATOM 742 C CA . THR A 1 102 ? -6.843 -4.143 0.788 1.00 95.56 102 THR A CA 1
ATOM 743 C C . THR A 1 102 ? -7.283 -4.910 2.024 1.00 95.56 102 THR A C 1
ATOM 745 O O . THR A 1 102 ? -7.177 -6.134 2.092 1.00 95.56 102 THR A O 1
ATOM 748 N N . ALA A 1 103 ? -7.740 -4.186 3.035 1.00 95.88 103 ALA A N 1
ATOM 749 C CA . ALA A 1 103 ? -8.221 -4.782 4.261 1.00 95.88 103 ALA A CA 1
ATOM 750 C C . ALA A 1 103 ? -9.369 -3.961 4.842 1.00 95.88 103 ALA A C 1
ATOM 752 O O . ALA A 1 103 ? -9.437 -2.741 4.673 1.00 95.88 103 ALA A O 1
ATOM 753 N N . TYR A 1 104 ? -10.249 -4.662 5.540 1.00 96.44 104 TYR A N 1
ATOM 754 C CA . TYR A 1 104 ? -11.382 -4.107 6.263 1.00 96.44 104 TYR A CA 1
ATOM 755 C C . TYR A 1 104 ? -11.392 -4.711 7.657 1.00 96.44 104 TYR A C 1
ATOM 757 O O . TYR A 1 104 ? -11.055 -5.878 7.819 1.00 96.44 104 TYR A O 1
ATOM 765 N N . GLY A 1 105 ? -11.785 -3.932 8.653 1.00 96.31 105 GLY A N 1
ATOM 766 C CA . GLY A 1 105 ? -12.024 -4.418 10.007 1.00 96.31 105 GLY A CA 1
ATOM 767 C C . GLY A 1 105 ? -13.276 -3.784 10.587 1.00 96.31 105 GLY A C 1
ATOM 768 O O . GLY A 1 105 ? -13.877 -2.890 9.986 1.00 96.31 105 GLY A O 1
ATOM 769 N N . THR A 1 106 ? -13.668 -4.228 11.768 1.00 97.44 106 THR A N 1
ATOM 770 C CA . THR A 1 106 ? -14.767 -3.643 12.528 1.00 97.44 106 THR A CA 1
ATOM 771 C C . THR A 1 106 ? -14.217 -2.772 13.651 1.00 97.44 106 THR A C 1
ATOM 773 O O . THR A 1 106 ? -13.205 -3.077 14.283 1.00 97.44 106 THR A O 1
ATOM 776 N N . PHE A 1 107 ? -14.866 -1.640 13.899 1.00 96.75 107 PHE A N 1
ATOM 777 C CA . PHE A 1 107 ? -14.510 -0.760 14.999 1.00 96.75 107 PHE A CA 1
ATOM 778 C C . PHE A 1 107 ? -14.854 -1.403 16.342 1.00 96.75 107 PHE A C 1
ATOM 780 O O . PHE A 1 107 ? -15.958 -1.922 16.531 1.00 96.75 107 PHE A O 1
ATOM 787 N N . LYS A 1 108 ? -13.947 -1.269 17.309 1.00 96.19 108 LYS A N 1
ATOM 788 C CA . LYS A 1 108 ? -14.200 -1.561 18.717 1.00 96.19 108 LYS A CA 1
ATOM 789 C C . LYS A 1 108 ? -13.611 -0.461 19.593 1.00 96.19 108 LYS A C 1
ATOM 791 O O . LYS A 1 108 ? -12.418 -0.170 19.512 1.00 96.19 108 LYS A O 1
ATOM 796 N N . LEU A 1 109 ? -14.438 0.125 20.454 1.00 95.75 109 LEU A N 1
ATOM 797 C CA . LEU A 1 109 ? -13.974 0.962 21.554 1.00 95.75 109 LEU A CA 1
ATOM 798 C C . LEU A 1 109 ? -13.398 0.055 22.648 1.00 95.75 109 LEU A C 1
ATOM 800 O O . LEU A 1 109 ? -14.080 -0.848 23.135 1.00 95.75 109 LEU A O 1
ATOM 804 N N . THR A 1 110 ? -12.143 0.278 23.011 1.00 91.44 110 THR A N 1
ATOM 805 C CA . THR A 1 110 ? -11.461 -0.425 24.099 1.00 91.44 110 THR A CA 1
ATOM 806 C C . THR A 1 110 ? -11.811 0.191 25.454 1.00 91.44 110 THR A C 1
ATOM 808 O O . THR A 1 110 ? -12.241 1.344 25.535 1.00 91.44 110 THR A O 1
ATOM 811 N N . ASP A 1 111 ? -11.591 -0.561 26.535 1.00 90.88 111 ASP A N 1
ATOM 812 C CA . ASP A 1 111 ? -11.913 -0.122 27.903 1.00 90.88 111 ASP A CA 1
ATOM 813 C C . ASP A 1 111 ? -11.118 1.126 28.331 1.00 90.88 111 ASP A C 1
ATOM 815 O O . ASP A 1 111 ? -11.600 1.938 29.119 1.00 90.88 111 ASP A O 1
ATOM 819 N N . ASP A 1 112 ? -9.928 1.344 27.752 1.00 90.25 112 ASP A N 1
ATOM 820 C CA . ASP A 1 112 ? -9.120 2.560 27.937 1.00 90.25 112 ASP A CA 1
ATOM 821 C C . ASP A 1 112 ? -9.605 3.759 27.088 1.00 90.25 112 ASP A C 1
ATOM 823 O O . ASP A 1 112 ? -8.980 4.822 27.066 1.00 90.25 112 ASP A O 1
ATOM 827 N N . GLY A 1 113 ? -10.744 3.614 26.403 1.00 90.38 113 GLY A N 1
ATOM 828 C CA . GLY A 1 113 ? -11.415 4.665 25.643 1.00 90.38 113 GLY A CA 1
ATOM 829 C C . GLY A 1 113 ? -10.797 4.968 24.277 1.00 90.38 113 GLY A C 1
ATOM 830 O O . GLY A 1 113 ? -11.109 6.021 23.700 1.00 90.38 113 GLY A O 1
ATOM 831 N N . LYS A 1 114 ? -9.934 4.086 23.760 1.00 90.31 114 LYS A N 1
ATOM 832 C CA . LYS A 1 114 ? -9.330 4.199 22.426 1.00 90.31 114 LYS A CA 1
ATOM 833 C C . LYS A 1 114 ? -10.132 3.420 21.384 1.00 90.31 114 LYS A C 1
ATOM 835 O O . LYS A 1 114 ? -10.863 2.486 21.685 1.00 90.31 114 LYS A O 1
ATOM 840 N N . GLY A 1 115 ? -10.031 3.853 20.132 1.00 92.00 115 GLY A N 1
ATOM 841 C CA . GLY A 1 115 ? -10.567 3.095 19.006 1.00 92.00 115 GLY A CA 1
ATOM 842 C C . GLY A 1 115 ? -9.573 2.030 18.561 1.00 92.00 115 GLY A C 1
ATOM 843 O O . GLY A 1 115 ? -8.376 2.305 18.511 1.00 92.00 115 GLY A O 1
ATOM 844 N N . SER A 1 116 ? -10.066 0.848 18.216 1.00 92.25 116 SER A N 1
ATOM 845 C CA . SER A 1 116 ? -9.290 -0.232 17.612 1.00 92.25 116 SER A CA 1
ATOM 846 C C . SER A 1 116 ? -10.059 -0.844 16.440 1.00 92.25 116 SER A C 1
ATOM 848 O O . SER A 1 116 ? -11.286 -0.732 16.373 1.00 92.25 116 SER A O 1
ATOM 850 N N . LEU A 1 117 ? -9.333 -1.477 15.519 1.00 94.25 117 LEU A N 1
ATOM 851 C CA . LEU A 1 117 ? -9.903 -2.315 14.470 1.00 94.25 117 LEU A CA 1
ATOM 852 C C . LEU A 1 117 ? -9.711 -3.781 14.850 1.00 94.25 117 LEU A C 1
ATOM 854 O O . LEU A 1 117 ? -8.596 -4.211 15.140 1.00 94.25 117 LEU A O 1
ATOM 858 N N . VAL A 1 118 ? -10.804 -4.534 14.843 1.00 95.12 118 VAL A N 1
ATOM 859 C CA . VAL A 1 118 ? -10.837 -5.981 15.080 1.00 95.12 118 VAL A CA 1
ATOM 860 C C . VAL A 1 118 ? -11.452 -6.687 13.870 1.00 95.12 118 VAL A C 1
ATOM 862 O O . VAL A 1 118 ? -11.820 -6.030 12.898 1.00 95.12 118 VAL A O 1
ATOM 865 N N . ASP A 1 119 ? -11.496 -8.021 13.892 1.00 96.25 119 ASP A N 1
ATOM 866 C CA . ASP A 1 119 ? -12.090 -8.846 12.826 1.00 96.25 119 ASP A CA 1
ATOM 867 C C . ASP A 1 119 ? -11.576 -8.484 11.421 1.00 96.25 119 ASP A C 1
ATOM 869 O O . ASP A 1 119 ? -12.339 -8.336 10.466 1.00 96.25 119 ASP A O 1
ATOM 873 N N . VAL A 1 120 ? -10.260 -8.273 11.310 1.00 95.44 120 VAL A N 1
ATOM 874 C CA . VAL A 1 120 ? -9.644 -7.790 10.073 1.00 95.44 120 VAL A CA 1
ATOM 875 C C . VAL A 1 120 ? -9.671 -8.879 9.003 1.00 95.44 120 VAL A C 1
ATOM 877 O O . VAL A 1 120 ? -9.039 -9.925 9.148 1.00 95.44 120 VAL A O 1
ATOM 880 N N . VAL A 1 121 ? -10.339 -8.584 7.891 1.00 94.81 121 VAL A N 1
ATOM 881 C CA . VAL A 1 121 ? -10.336 -9.377 6.661 1.00 94.81 121 VAL A CA 1
ATOM 882 C C . VAL A 1 121 ? -9.412 -8.709 5.652 1.00 94.81 121 VAL A C 1
ATOM 884 O O . VAL A 1 121 ? -9.456 -7.492 5.458 1.00 94.81 121 VAL A O 1
ATOM 887 N N . ARG A 1 122 ? -8.566 -9.509 5.001 1.00 94.12 122 ARG A N 1
ATOM 888 C CA . ARG A 1 122 ? -7.616 -9.055 3.982 1.00 94.12 122 ARG A CA 1
ATOM 889 C C . ARG A 1 122 ? -7.989 -9.656 2.637 1.00 94.12 122 ARG A C 1
ATOM 891 O O . ARG A 1 122 ? -8.301 -10.838 2.557 1.00 94.12 122 ARG A O 1
ATOM 898 N N . PHE A 1 123 ? -7.910 -8.840 1.598 1.00 95.12 123 PHE A N 1
ATOM 899 C CA . PHE A 1 123 ? -8.121 -9.252 0.220 1.00 95.12 123 PHE A CA 1
ATOM 900 C C . PHE A 1 123 ? -6.845 -8.986 -0.564 1.00 95.12 123 PHE A C 1
ATOM 902 O O . PHE A 1 123 ? -6.341 -7.857 -0.569 1.00 95.12 123 PHE A O 1
ATOM 909 N N . LYS A 1 124 ? -6.342 -10.023 -1.234 1.00 95.31 124 LYS A N 1
ATOM 910 C CA . LYS A 1 124 ? -5.180 -9.921 -2.117 1.00 95.31 124 LYS A CA 1
ATOM 911 C C . LYS A 1 124 ? -5.420 -8.882 -3.209 1.00 95.31 124 LYS A C 1
ATOM 913 O O . LYS A 1 124 ? -6.547 -8.716 -3.680 1.00 95.31 124 LYS A O 1
ATOM 918 N N . ALA A 1 125 ? -4.356 -8.246 -3.685 1.00 95.81 125 ALA A N 1
ATOM 919 C CA . ALA A 1 125 ? -4.407 -7.293 -4.788 1.00 95.81 125 ALA A CA 1
ATOM 920 C C . ALA A 1 125 ? -5.130 -7.872 -6.018 1.00 95.81 125 ALA A C 1
ATOM 922 O O . ALA A 1 125 ? -5.944 -7.188 -6.633 1.00 95.81 125 ALA A O 1
ATOM 923 N N . THR A 1 126 ? -4.879 -9.142 -6.333 1.00 95.12 126 THR A N 1
ATOM 924 C CA . THR A 1 126 ? -5.480 -9.901 -7.442 1.00 95.12 126 THR A CA 1
ATOM 925 C C . THR A 1 126 ? -6.944 -10.295 -7.222 1.00 95.12 126 THR A C 1
ATOM 927 O O . THR A 1 126 ? -7.617 -10.649 -8.183 1.00 95.12 126 THR A O 1
ATOM 930 N N . CYS A 1 127 ? -7.465 -10.206 -5.995 1.00 95.00 127 CYS A N 1
ATOM 931 C CA . CYS A 1 127 ? -8.895 -10.374 -5.714 1.00 95.00 127 CYS A CA 1
ATOM 932 C C . CYS A 1 127 ? -9.691 -9.106 -6.060 1.00 95.00 127 CYS A C 1
ATOM 934 O O . CYS A 1 127 ? -10.824 -9.173 -6.525 1.00 95.00 127 CYS A O 1
ATOM 936 N N . VAL A 1 128 ? -9.102 -7.929 -5.818 1.00 94.19 128 VAL A N 1
ATOM 937 C CA . VAL A 1 128 ? -9.813 -6.633 -5.851 1.00 94.19 128 VAL A CA 1
ATOM 938 C C . VAL A 1 128 ? -9.405 -5.730 -7.016 1.00 94.19 128 VAL A C 1
ATOM 940 O O . VAL A 1 128 ? -9.799 -4.565 -7.069 1.00 94.19 128 VAL A O 1
ATOM 943 N N . ASN A 1 129 ? -8.615 -6.249 -7.954 1.00 95.25 129 ASN A N 1
ATOM 944 C CA . ASN A 1 129 ? -8.224 -5.557 -9.176 1.00 95.25 129 ASN A CA 1
ATOM 945 C C . ASN A 1 129 ? -8.439 -6.473 -10.392 1.00 95.25 129 ASN A C 1
ATOM 947 O O . ASN A 1 129 ? -8.221 -7.679 -10.283 1.00 95.25 129 ASN A O 1
ATOM 951 N N . PRO A 1 130 ? -8.818 -5.916 -11.558 1.00 95.19 130 PRO A N 1
ATOM 952 C CA . PRO A 1 130 ? -9.0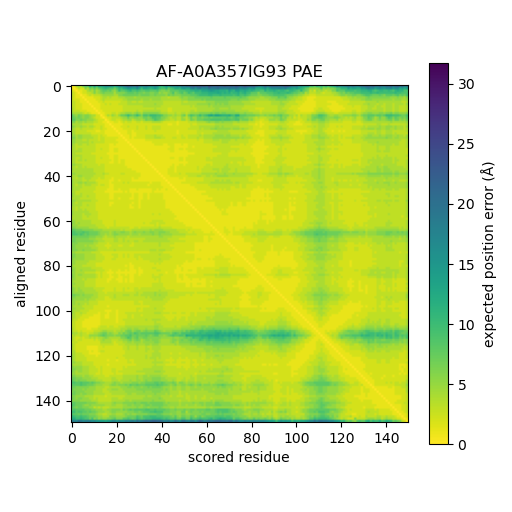33 -6.707 -12.764 1.00 95.19 130 PRO A CA 1
ATOM 953 C C . PRO A 1 130 ? -7.724 -7.318 -13.289 1.00 95.19 130 PRO A C 1
ATOM 955 O O . PRO A 1 130 ? -6.661 -6.718 -13.101 1.00 95.19 130 PRO A O 1
ATOM 958 N N . PRO A 1 131 ? -7.782 -8.436 -14.037 1.00 94.00 131 PRO A N 1
ATOM 959 C CA . PRO A 1 131 ? -6.633 -8.945 -14.779 1.00 94.00 131 PRO A CA 1
ATOM 960 C C . PRO A 1 131 ? -6.068 -7.906 -15.759 1.00 94.00 131 PRO A C 1
ATOM 962 O O . PRO A 1 131 ? -6.800 -7.079 -16.317 1.00 94.00 131 PRO A O 1
ATOM 965 N N . ALA A 1 132 ? -4.760 -7.966 -16.019 1.00 93.94 132 ALA A N 1
ATOM 966 C CA . ALA A 1 132 ? -4.105 -7.065 -16.963 1.00 93.94 132 ALA A CA 1
ATOM 967 C C . ALA A 1 132 ? -4.774 -7.111 -18.351 1.00 93.94 132 ALA A C 1
ATOM 969 O O . ALA A 1 132 ? -5.086 -8.176 -18.876 1.00 93.94 132 ALA A O 1
ATOM 970 N N . GLY A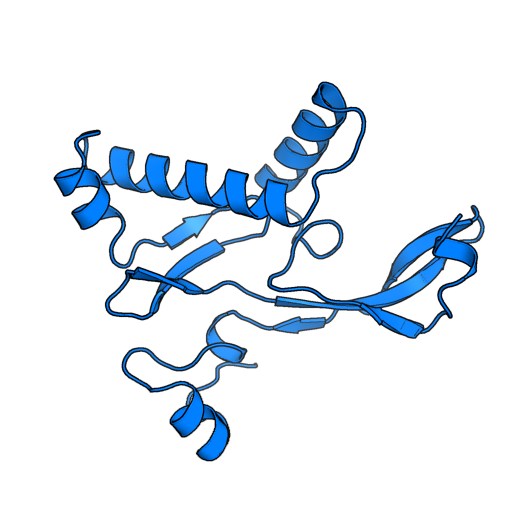 1 133 ? -5.000 -5.937 -18.947 1.00 91.94 133 GLY A N 1
ATOM 971 C CA . GLY A 1 133 ? -5.680 -5.801 -20.242 1.00 91.94 133 GLY A CA 1
ATOM 972 C C . GLY A 1 133 ? -7.210 -5.744 -20.164 1.00 91.94 133 GLY A C 1
ATOM 973 O O . GLY A 1 133 ? -7.839 -5.341 -21.140 1.00 91.94 133 GLY A O 1
ATOM 974 N N . SER A 1 134 ? -7.811 -6.051 -19.011 1.00 93.38 134 SER A N 1
ATOM 975 C CA . SER A 1 134 ? -9.263 -5.960 -18.823 1.00 93.38 134 SER A CA 1
ATOM 976 C C . SER A 1 134 ? -9.698 -4.539 -18.464 1.00 93.38 134 SER A C 1
ATOM 978 O O . SER A 1 134 ? -9.071 -3.863 -17.643 1.00 93.38 134 SER A O 1
ATOM 980 N N . LYS A 1 135 ? -10.813 -4.076 -19.040 1.00 93.31 135 LYS A N 1
ATOM 981 C CA . LYS A 1 135 ? -11.494 -2.869 -18.555 1.00 93.31 135 LYS A CA 1
ATOM 982 C C . LYS A 1 135 ? -12.216 -3.201 -17.254 1.00 93.31 135 LYS A C 1
ATOM 984 O O . LYS A 1 135 ? -12.944 -4.186 -17.188 1.00 93.31 135 LYS A O 1
ATOM 989 N N . SER A 1 136 ? -12.070 -2.349 -16.239 1.00 93.06 136 SER A N 1
ATOM 990 C CA . SER A 1 136 ? -12.658 -2.597 -14.915 1.00 93.06 136 SER A CA 1
ATOM 991 C C . SER A 1 136 ? -14.172 -2.810 -14.960 1.00 93.06 136 SER A C 1
ATOM 993 O O . SER A 1 136 ? -14.673 -3.676 -14.258 1.00 93.06 136 SER A O 1
ATOM 995 N N . ILE A 1 137 ? -14.896 -2.057 -15.798 1.00 95.56 137 ILE A N 1
ATOM 996 C CA . ILE A 1 137 ? -16.356 -2.190 -15.901 1.00 95.56 137 ILE A CA 1
ATOM 997 C C . ILE A 1 137 ? -16.782 -3.529 -16.513 1.00 95.56 137 ILE A C 1
ATOM 999 O O . ILE A 1 137 ? -17.740 -4.134 -16.044 1.00 95.56 137 ILE A O 1
ATOM 1003 N N . ASP A 1 138 ? -16.038 -4.025 -17.503 1.00 96.12 138 ASP A N 1
ATOM 1004 C CA . ASP A 1 138 ? -16.332 -5.305 -18.152 1.00 96.12 138 ASP A CA 1
ATOM 1005 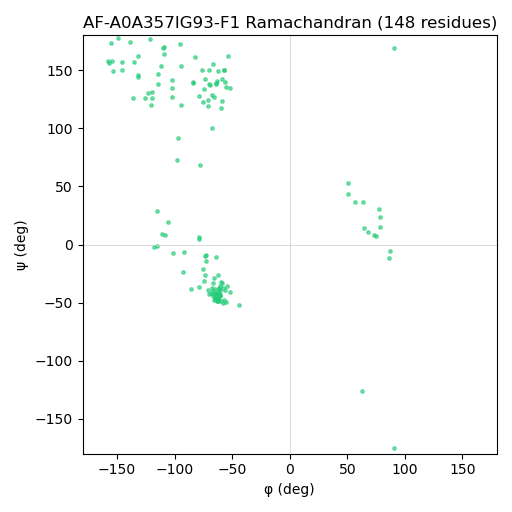C C . ASP A 1 138 ? -16.030 -6.466 -17.197 1.00 96.12 138 ASP A C 1
ATOM 1007 O O . ASP A 1 138 ? -16.821 -7.396 -17.090 1.00 96.12 138 ASP A O 1
ATOM 1011 N N . TRP A 1 139 ? -14.939 -6.367 -16.431 1.00 95.75 139 TRP A N 1
ATOM 1012 C CA . TRP A 1 139 ? -14.595 -7.333 -15.384 1.00 95.75 139 TRP A CA 1
ATOM 1013 C C . TRP A 1 139 ? -15.664 -7.416 -14.284 1.00 95.75 139 TRP A C 1
ATOM 1015 O O . TRP A 1 139 ? -16.064 -8.513 -13.899 1.00 95.75 139 TRP A O 1
ATOM 1025 N N . ILE A 1 140 ? -16.181 -6.269 -13.826 1.00 96.38 140 ILE A N 1
ATOM 1026 C CA . ILE A 1 140 ? -17.270 -6.213 -12.836 1.00 96.38 140 ILE A CA 1
ATOM 1027 C C . ILE A 1 140 ? -18.548 -6.845 -13.405 1.00 96.38 140 ILE A C 1
ATOM 1029 O O . ILE A 1 140 ? -19.148 -7.705 -12.763 1.00 96.38 140 ILE A O 1
ATOM 1033 N N . ASN A 1 141 ? -18.952 -6.463 -14.620 1.00 96.75 141 ASN A N 1
ATOM 1034 C CA . ASN A 1 141 ? -20.156 -7.001 -15.264 1.00 96.75 141 ASN A CA 1
ATOM 1035 C C . ASN A 1 141 ? -20.036 -8.500 -15.588 1.00 96.75 141 ASN A C 1
ATOM 1037 O O . ASN A 1 141 ? -21.041 -9.205 -15.603 1.00 96.75 141 ASN A O 1
ATOM 1041 N N . GLY A 1 142 ? -18.815 -8.984 -15.824 1.00 95.75 142 GLY A N 1
ATOM 1042 C CA . GLY A 1 142 ? -18.493 -10.394 -16.040 1.00 95.75 142 GLY A CA 1
ATOM 1043 C C . GLY A 1 142 ? -18.427 -11.232 -14.761 1.00 95.75 142 GLY A C 1
ATOM 1044 O O . GLY A 1 142 ? -18.066 -12.402 -14.836 1.00 95.75 142 GLY A O 1
ATOM 1045 N N . GLY A 1 143 ? -18.752 -10.665 -13.595 1.00 95.62 143 GLY A N 1
ATOM 1046 C CA . GLY A 1 143 ? -18.758 -11.402 -12.331 1.00 95.62 143 GLY A CA 1
ATOM 1047 C C . GLY A 1 143 ? -17.366 -11.635 -11.744 1.00 95.62 143 GLY A C 1
ATOM 1048 O O . GLY A 1 143 ? -17.165 -12.629 -11.054 1.00 95.62 143 GLY A O 1
ATOM 1049 N N . PHE A 1 144 ? -16.428 -10.716 -11.992 1.00 95.62 144 PHE A N 1
ATOM 1050 C CA . PHE A 1 144 ? -15.061 -10.758 -11.464 1.00 95.62 144 PHE A CA 1
ATOM 1051 C C . PHE A 1 144 ? -14.235 -11.960 -11.948 1.00 95.62 144 PHE A C 1
ATOM 1053 O O . PHE A 1 144 ? -13.418 -12.498 -11.201 1.00 95.62 144 PHE A O 1
ATOM 1060 N N . ASP A 1 145 ? -14.417 -12.372 -13.205 1.00 92.56 145 ASP A N 1
ATOM 1061 C CA . ASP A 1 145 ? -13.670 -13.491 -13.788 1.00 92.56 145 ASP A CA 1
ATOM 1062 C C . ASP A 1 145 ? -12.145 -13.331 -13.607 1.00 92.56 145 ASP A C 1
ATOM 1064 O O . ASP A 1 145 ? -11.582 -12.243 -13.777 1.00 92.56 145 ASP A O 1
ATOM 1068 N N . GLY A 1 146 ? -11.484 -14.416 -13.204 1.00 89.75 146 GLY A N 1
ATOM 1069 C CA . GLY A 1 146 ? -10.052 -14.446 -12.897 1.00 89.75 146 GLY A CA 1
ATOM 1070 C C . GLY A 1 146 ? -9.617 -13.800 -11.571 1.00 89.75 146 GLY A C 1
ATOM 1071 O O . GLY A 1 146 ? -8.411 -13.684 -11.350 1.00 89.75 146 GLY A O 1
ATOM 1072 N N . ALA A 1 147 ? -10.535 -13.382 -10.691 1.00 93.44 147 ALA A N 1
ATOM 1073 C CA . ALA A 1 147 ? -10.177 -12.884 -9.359 1.00 93.44 147 ALA A CA 1
ATOM 1074 C C . ALA A 1 147 ? -9.601 -14.002 -8.464 1.00 93.44 147 ALA A C 1
ATOM 1076 O O . ALA A 1 147 ? -10.230 -15.045 -8.278 1.00 93.44 147 ALA A O 1
ATOM 1077 N N . ASP A 1 148 ? -8.430 -13.771 -7.861 1.00 90.94 148 ASP A N 1
ATOM 1078 C CA . ASP A 1 148 ? -7.834 -14.688 -6.874 1.00 90.94 148 ASP A CA 1
ATOM 1079 C C . ASP A 1 148 ? -8.158 -14.230 -5.448 1.00 90.94 148 ASP A C 1
ATOM 1081 O O . ASP A 1 148 ? -7.439 -13.415 -4.868 1.00 90.94 148 ASP A O 1
ATOM 1085 N N . CYS A 1 149 ? -9.257 -14.753 -4.903 1.00 88.38 149 CYS A N 1
ATOM 1086 C CA . CYS A 1 149 ? -9.770 -14.410 -3.574 1.00 88.38 149 CYS A CA 1
ATOM 1087 C C . CYS A 1 149 ? -9.594 -15.520 -2.521 1.00 88.38 149 CYS A C 1
ATOM 1089 O O . CYS A 1 149 ? -10.143 -15.387 -1.427 1.00 88.38 149 CYS A O 1
ATOM 1091 N N . ASN A 1 150 ? -8.868 -16.597 -2.850 1.00 73.50 150 ASN A N 1
ATOM 1092 C CA . ASN A 1 150 ? -8.659 -17.754 -1.967 1.00 73.50 150 ASN A CA 1
ATOM 1093 C C . ASN A 1 150 ? -7.448 -17.590 -1.043 1.00 73.50 150 ASN A C 1
ATOM 1095 O O . ASN A 1 150 ? -6.434 -16.982 -1.470 1.00 73.50 150 ASN A O 1
#

Mean predicted aligned error: 3.46 Å

Solvent-accessible surface area (backbone atoms only — not comparable to full-atom values): 8282 Å² total; per-residue (Å²): 116,72,46,83,74,55,60,70,65,42,79,47,69,57,98,36,19,44,58,94,52,26,57,92,43,74,58,24,57,48,49,43,52,54,39,24,76,73,68,79,42,74,54,49,63,69,52,51,54,50,53,33,48,54,46,46,54,49,53,11,19,61,73,48,74,35,86,48,70,68,42,25,56,62,39,37,45,55,33,68,48,78,31,49,47,43,61,37,32,15,63,28,77,90,14,73,33,74,45,46,38,32,30,36,21,24,32,37,68,44,96,90,68,44,67,44,76,40,84,71,47,75,43,47,29,51,40,79,44,65,57,70,92,56,55,62,69,59,33,56,75,60,71,45,67,89,46,51,76,128

Secondary structure (DSSP, 8-state):
-GGGGSPTT-EEE-SSS-GGGSPP-HHHHHHHHHHHHHHSSPPPHHHHHHHHHHHHHHHHHHHHTS-SHHHHHHHHTT-EEEEBTEEEEEEETTTTEEE--EEEEEEEE-TTS-EEEEEEEEE-HHHHSPPTT--HHHHHHTTSTT----

pLDDT: mean 95.28, std 4.25, range [68.5, 98.62]

Nearest PDB structures (foldseek):
  3n0x-assembly1_A  TM=8.496E-01  e=2.709E-06  Rhodopseudomonas palustris
  3nnd-assembly3_C  TM=9.031E-01  e=6.976E-05  Rhodopseudomonas palustris
  3nnd-assembly3_D  TM=9.034E-01  e=7.435E-05  Rhodopseudomonas palustris
  3nnd-assembly2_A  TM=9.011E-01  e=1.161E-04  Rhodopseudomonas palustris
  3nnd-assembly2_B  TM=8.995E-01  e=1.933E-04  Rhodopseudomonas palustris

Foldseek 3Di:
DVLVVADWFAKDWDQAQDDLSADDDPQLVVLQVVCCVVPVDGDDPVSQVVQVVVVLLVQQCVQLVHNDPVSSVVSQQQDWDATSRGIWGLQEPRSNDIFAKIKMFTWDQDPVRDIHGHPIDIFGSQQPDAHYPDDPVVCVVVVNPRRDGD

Sequence (150 aa):
SLARQIPNGTVIGARGPHGDLAPESALNNWFRKAYEARFGTLPTYPSYKMAQALLGVKTAADKAGAATQDAIIGALKGLSWEGPSGEVSMALANGHQAIQDTAYGTFKLTDDGKGSLVDVVRFKATCVNPPAGSKSIDWINGGFDGADCN

Radius of gyration: 17.73 Å; Cα contacts (8 Å, |Δi|>4): 254; chains: 1; bounding box: 42×32×48 Å

=== Feature glossary ===
Key to the feature types in this record:

— What the protein is —

Primary structure: the covalent order of the twenty standard amino acids along the backbone. Two proteins with the same sequence will (almost always) fold to the same structure; two with 30% identity often share a fold but not the details.

Database cross-references. InterPro integrates a dozen domain/family signature databases into unified entries with residue-range hits. GO terms attach function/process/location labels with evidence codes. CATH codes position the fold in a four-level structural taxonomy. Organism is the NCBI-taxonomy species name.

— Where its atoms are —

The mmCIF block holds the 3D Cartesian coordinates of each backbone atom (N, Cα, C, O) in ångströms. mmCIF is the PDB's canonical archive format — a tagged-loop text representation of the atomic model.

Six rendered views show the 3D structure from the faces of a cube — i.e. along ±x, ±y, ±z. Rendering representation is drawn randomly per protein from cartoon (secondary-structure ribbons), sticks (backbone bonds), or molecular surface; coloring is either N→C rainbow (blue at the N-terminus through red at the C-terminus) or one color per chain.

— Local backbone conformation —

DSSP 8-state secondary structure assigns each residue one of H (α-helix), G (3₁₀-helix), I (π-helix), E (extended β-strand), B (isolated β-bridge), T (hydrogen-bonded turn), S (bend), or '-' (coil). The assignment is computed from backbone hydrogen-bond geometry via the Kabsch–Sander algorithm.

P-SEA three-state annotation labels each residue as helix, strand, or coil based purely on the geometry of the Cα trace. It serves as a fallback when the full backbone (and thus DSSP) is unavailable.

The φ/ψ torsion pair specifies the backbone conformation at each residue. φ rotates about the N–Cα bond, ψ about the Cα–C bond. Steric clashes forbid most of the (φ, ψ) plane — the allowed regions (α-helix basin, β-sheet basin, left-handed helix) are the Ramachandran-allowed regions.

— Global shape and packing —

The geometric summary reports three shape descriptors. Rg (radius of gyration) measures how spread out the Cα atoms are about their centre of mass; compact globular proteins have small Rg, elongated or unfolded ones large. Cα contacts (<8 Å, |i−j|>4) count long-range residue pairs in spatial proximity — high for tightly packed folds, near zero for rods or random coil. The bounding-box extents give the protein's footprint along x, y, z in Å.

Accessible surface area quantifies burial. A residue with SASA near zero is packed into the hydrophobic core; one with SASA >100 Å² sits on the surface. Computed here via the Shrake–Rupley numerical algorithm with a 1.4 Å probe.

Plot images: a contact map (which residues are close in 3D, as an N×N binary image), a Ramachandran scatter (backbone torsion angles, revealing secondary-structure composition at a glance), and — for AlphaFold structures — a PAE heatmap (pairwise prediction confidence).

— Structural neighborhood —

The Foldseek 3Di string encodes local tertiary geometry as a 20-letter alphabet — one character per residue — derived from the relative positions of nearby Cα atoms. Unlike the amino-acid sequence, 3Di is a direct function of the 3D structure, so two proteins with the same fold have similar 3Di strings even at low sequence identity.

Nearest PDB neighbors are the top structural matches found by Foldseek when searching this structure against the entire Protein Data Bank. Each hit reports a TM-score (0 to 1; >0.5 almost always implies the same fold) and an E-value. These are *structural* homologs — they may share no detectable sequence similarity.

— Confidence and disorder —

For AlphaFold models, the B-factor field carries pLDDT — the model's own estimate of local accuracy on a 0–100 scale. Regions with pLDDT<50 should be treated as essentially unmodeled; they often correspond to intrinsically disordered segments.

B-factor (Debye–Waller factor) reflects atomic displacement in the crystal lattice. It is an experimental observable (units Å²), not a prediction; low values mean the atom is pinned down, high values mean it moves or is heterogeneous across the crystal.

Predicted aligned error is AlphaFold's pairwise confidence. Unlike pLDDT (per-residue), PAE is per-residue-pair and captures whether two parts of the structure are correctly placed relative to each other. Units are ångströms of expected positional error.